Protein 2DBO (pdb70)

B-factor: mean 38.19, std 11.71, range [9.98, 81.32]

Sequence (148 aa):
MRAVIQRVKKSWVEVDGKVVGSINEGLNVFLGVRKGDTEEDIEKLVNKILNLRIFEDERGKFQYSVLDIKGEILVVSQFTLYANVKKGRRPSFEEAEEPKRAKELYEKFVDKIKESGLKVETGIFGAMMDVFIENWGPVTIIIDSREI

Organism: Aquifex aeolicus (strain VF5) (NCBI:txid224324)

Foldseek 3Di:
DKKKKKQFQWKFKADPNRTQWIFGGAIEIEDFDWDVDDPVLLVLPLVCQQAFQQPDDVPDGSHGHRLRVLGEYEYEYDNCVQWDCPDDPDTDRPGGDDQVVGVVSVVVSQVVNCVSVGHYIYYDGDDDIDIDGHQVVNDIDMDGSVHD

CATH classification: 3.50.80.10

Radius of gyration: 15.06 Å; Cα contacts (8 Å, |Δi|>4): 316; chains: 1; bounding box: 46×37×32 Å

InterPro domains:
  IPR003732 D-aminoacyl-tRNA deacyl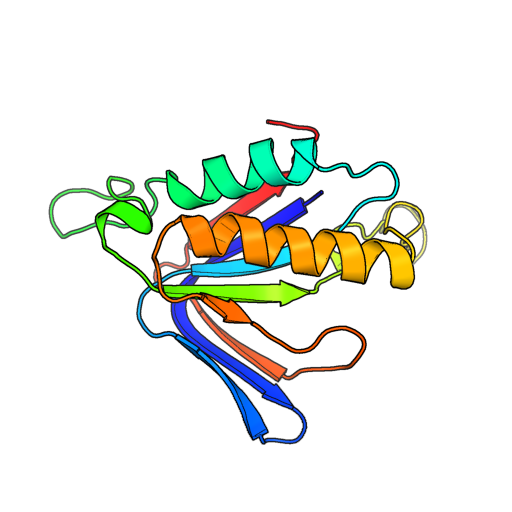ase DTD [MF_00518] (1-145)
  IPR003732 D-aminoacyl-tRNA deacylase DTD [PF02580] (2-144)
  IPR003732 D-aminoacyl-tRNA deacylase DTD [PTHR10472] (1-146)
  IPR003732 D-aminoacyl-tRNA deacylase DTD [TIGR00256] (1-145)
  IPR003732 D-aminoacyl-tRNA deacylase DTD [cd00563] (1-145)
  IPR023509 D-aminoacyl-tRNA deacylase-like superfamily [G3DSA:3.50.80.10] (1-148)
  IPR023509 D-aminoacyl-tRNA deacylase-like superfamily [SSF69500] (1-145)

Structure (mmCIF, N/CA/C/O backbone):
data_2DBO
#
_entry.id   2DBO
#
_cell.length_a   76.010
_cell.length_b   76.010
_cell.length_c   133.754
_cell.angle_alpha   90.00
_cell.angle_beta   90.00
_cell.angle_gamma   120.00
#
_symmetry.space_group_name_H-M   'P 65 2 2'
#
loop_
_entity.id
_entity.type
_entity.pdbx_description
1 polymer 'D-tyrosyl-tRNA(Tyr) deacylase'
2 water water
#
loop_
_atom_site.group_PDB
_atom_site.id
_atom_site.type_symbol
_atom_site.label_atom_id
_atom_site.label_alt_id
_atom_site.label_comp_id
_atom_site.label_asym_id
_atom_site.label_entity_id
_atom_site.label_seq_id
_atom_site.pdbx_PDB_ins_code
_atom_site.Cartn_x
_atom_site.Cartn_y
_atom_site.Cartn_z
_atom_site.occupancy
_atom_site.B_iso_or_equiv
_atom_site.auth_seq_id
_atom_site.auth_comp_id
_atom_site.auth_asym_id
_atom_site.auth_atom_id
_atom_site.pdbx_PDB_model_num
ATOM 1 N N . MET A 1 1 ? -21.735 40.955 11.242 1.00 30.47 1 MET A N 1
ATOM 2 C CA . MET A 1 1 ? -20.951 39.683 11.270 1.00 33.82 1 MET A CA 1
ATOM 3 C C . MET A 1 1 ? -20.479 39.456 12.699 1.00 33.09 1 MET A C 1
ATOM 4 O O . MET A 1 1 ? -20.213 40.415 13.424 1.00 34.57 1 MET A O 1
ATOM 9 N N . ARG A 1 2 ? -20.369 38.196 13.106 1.00 32.13 2 ARG A N 1
ATOM 10 C CA . ARG A 1 2 ? -19.971 37.908 14.480 1.00 31.98 2 ARG A CA 1
ATOM 11 C C . ARG A 1 2 ? -18.958 36.779 14.621 1.00 28.97 2 ARG A C 1
ATOM 12 O O . ARG A 1 2 ? -18.880 35.881 13.787 1.00 32.34 2 ARG A O 1
ATOM 20 N N . ALA A 1 3 ? -18.181 36.813 15.693 1.00 25.59 3 ALA A N 1
ATOM 21 C CA . ALA A 1 3 ? -17.187 35.769 15.874 1.00 23.77 3 ALA A CA 1
ATOM 22 C C . ALA A 1 3 ? -16.876 35.388 17.317 1.00 19.88 3 ALA A C 1
ATOM 23 O O . ALA A 1 3 ? -16.773 36.237 18.206 1.00 15.34 3 ALA A O 1
ATOM 25 N N . VAL A 1 4 ? -16.753 34.095 17.557 1.00 16.86 4 VAL A N 1
ATOM 26 C CA . VAL A 1 4 ? -16.371 33.647 18.887 1.00 24.15 4 VAL A CA 1
ATOM 27 C C . VAL A 1 4 ? -14.978 33.064 18.669 1.00 22.21 4 VAL A C 1
ATOM 28 O O . VAL A 1 4 ? -14.821 32.052 17.986 1.00 19.92 4 VAL A O 1
ATOM 32 N N . ILE A 1 5 ? -13.960 33.727 19.205 1.00 18.41 5 ILE A N 1
ATOM 33 C CA . ILE A 1 5 ? -12.606 33.236 19.003 1.00 20.60 5 ILE A CA 1
ATOM 34 C C . ILE A 1 5 ? -12.003 32.670 20.277 1.00 19.38 5 ILE A C 1
ATOM 35 O O . ILE A 1 5 ? -11.931 33.345 21.307 1.00 24.91 5 ILE A O 1
ATOM 40 N N . GLN A 1 6 ? -11.578 31.415 20.205 1.00 15.50 6 GLN A N 1
ATOM 41 C CA . GLN A 1 6 ? -11.000 30.756 21.365 1.00 20.00 6 GLN A CA 1
ATOM 42 C C . GLN A 1 6 ? -9.509 30.490 21.199 1.00 21.66 6 GLN A C 1
ATOM 43 O O . GLN A 1 6 ? -9.081 29.852 20.224 1.00 23.49 6 GLN A O 1
ATOM 49 N N . ARG A 1 7 ? -8.720 30.992 22.145 1.00 20.66 7 ARG A N 1
ATOM 50 C CA . ARG A 1 7 ? -7.278 30.781 22.103 1.00 26.41 7 ARG A CA 1
ATOM 51 C C . ARG A 1 7 ? -7.073 29.287 22.303 1.00 27.57 7 ARG A C 1
ATOM 52 O O . ARG A 1 7 ? -7.503 28.720 23.317 1.00 23.84 7 ARG A O 1
ATOM 60 N N . VAL A 1 8 ? -6.421 28.651 21.338 1.00 23.46 8 VAL A N 1
ATOM 61 C CA . VAL A 1 8 ? -6.193 27.222 21.418 1.00 31.79 8 VAL A CA 1
ATOM 62 C C . VAL A 1 8 ? -4.718 26.860 21.374 1.00 36.62 8 VAL A C 1
ATOM 63 O O . VAL A 1 8 ? -3.867 27.656 20.970 1.00 39.65 8 VAL A O 1
ATOM 67 N N . LYS A 1 9 ? -4.440 25.633 21.780 1.00 36.58 9 LYS A N 1
ATOM 68 C CA . LYS A 1 9 ? -3.096 25.107 21.794 1.00 37.40 9 LYS A CA 1
ATOM 69 C C . LYS A 1 9 ? -3.077 24.097 20.656 1.00 38.93 9 LYS A C 1
ATOM 70 O O . LYS A 1 9 ? -2.044 23.846 20.029 1.00 41.41 9 LYS A O 1
ATOM 76 N N . LYS A 1 10 ? -4.253 23.536 20.396 1.00 38.56 10 LYS A N 1
ATOM 77 C CA . LYS A 1 10 ? -4.453 22.547 19.341 1.00 35.30 10 LYS A CA 1
ATOM 78 C C . LYS A 1 10 ? -5.939 22.614 19.022 1.00 31.10 10 LYS A C 1
ATOM 79 O O . LYS A 1 10 ? -6.755 22.839 19.912 1.00 30.63 10 LYS A O 1
ATOM 85 N N . SER A 1 11 ? -6.297 22.422 17.762 1.00 29.58 11 SER A N 1
ATOM 86 C CA . SER A 1 11 ? -7.697 22.499 17.382 1.00 32.05 11 SER A CA 1
ATOM 87 C C . SER A 1 11 ? -7.921 22.035 15.948 1.00 30.60 11 SER A C 1
ATOM 88 O O . SER A 1 11 ? -7.182 22.425 15.044 1.00 35.15 11 SER A O 1
ATOM 91 N N . TRP A 1 12 ? -8.923 21.190 15.736 1.00 28.53 12 TRP A N 1
ATOM 92 C CA . TRP A 1 12 ? -9.211 20.726 14.386 1.00 33.29 12 TRP A CA 1
ATOM 93 C C . TRP A 1 12 ? -10.669 20.343 14.143 1.00 34.60 12 TRP A C 1
ATOM 94 O O . TRP A 1 12 ? -11.454 20.148 15.076 1.00 31.00 12 TRP A O 1
ATOM 105 N N . VAL A 1 13 ? -11.013 20.256 12.865 1.00 33.76 13 VAL A N 1
ATOM 106 C CA . VAL A 1 13 ? -12.354 19.913 12.437 1.00 39.64 13 VAL A CA 1
ATOM 107 C C . VAL A 1 13 ? -12.301 18.597 11.681 1.00 44.63 13 VAL A C 1
ATOM 108 O O . VAL A 1 13 ? -11.400 18.386 10.864 1.00 47.13 13 VAL A O 1
ATOM 112 N N . GLU A 1 14 ? -13.251 17.706 11.947 1.00 45.46 14 GLU A N 1
ATOM 113 C CA . GLU A 1 14 ? -13.279 16.445 11.220 1.00 50.49 14 GLU A CA 1
ATOM 114 C C . GLU A 1 14 ? -14.699 16.060 10.824 1.00 50.07 14 GLU A C 1
ATOM 115 O O . GLU A 1 14 ? -15.643 16.224 11.596 1.00 50.33 14 GLU A O 1
ATOM 121 N N . VAL A 1 15 ? -14.829 15.569 9.593 1.00 52.49 15 VAL A N 1
ATOM 122 C CA . VAL A 1 15 ? -16.110 15.165 9.021 1.00 51.10 15 VAL A CA 1
ATOM 123 C C . VAL A 1 15 ? -16.184 13.647 8.852 1.00 51.55 15 VAL A C 1
ATOM 124 O O . VAL A 1 15 ? -15.436 13.064 8.071 1.00 46.19 15 VAL A O 1
ATOM 128 N N . ASP A 1 16 ? -17.097 13.013 9.577 1.00 54.61 16 ASP A N 1
ATOM 129 C CA . ASP A 1 16 ? -17.250 11.561 9.506 1.00 60.56 16 ASP A CA 1
AT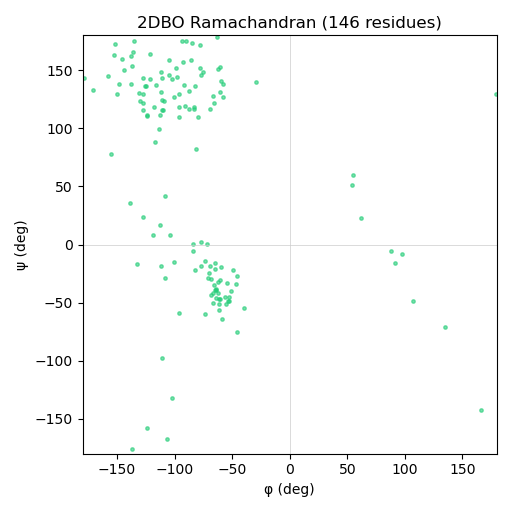OM 130 C C . ASP A 1 16 ? -15.969 10.878 9.964 1.00 61.24 16 ASP A C 1
ATOM 131 O O . ASP A 1 16 ? -15.704 9.735 9.596 1.00 59.61 16 ASP A O 1
ATOM 136 N N . GLY A 1 17 ? -15.172 11.591 10.754 1.00 60.10 17 GLY A N 1
ATOM 137 C CA . GLY A 1 17 ? -13.928 11.023 11.238 1.00 56.92 17 GLY A CA 1
ATOM 138 C C . GLY A 1 17 ? -12.724 11.431 10.410 1.00 55.95 17 GLY A C 1
ATOM 139 O O . GLY A 1 17 ? -11.587 11.138 10.786 1.00 56.18 17 GLY A O 1
ATOM 140 N N . LYS A 1 18 ? -12.963 12.088 9.278 1.00 52.73 18 LYS A N 1
ATOM 141 C CA . LYS A 1 18 ? -11.868 12.538 8.424 1.00 53.55 18 LYS A CA 1
ATOM 142 C C . LYS A 1 18 ? -11.548 14.008 8.740 1.00 55.59 18 LYS A C 1
ATOM 143 O O . LYS A 1 18 ? -12.343 14.907 8.444 1.00 57.35 18 LYS A O 1
ATOM 149 N N . VAL A 1 19 ? -10.395 14.248 9.361 1.00 52.28 19 VAL A N 1
ATOM 150 C CA . VAL A 1 19 ? -9.989 15.608 9.704 1.00 48.13 19 VAL A CA 1
ATOM 151 C C . VAL A 1 19 ? -9.870 16.433 8.427 1.00 46.21 19 VAL A C 1
ATOM 152 O O . VAL A 1 19 ? -9.253 15.995 7.461 1.00 41.77 19 VAL A O 1
ATOM 156 N N . VAL A 1 20 ? -10.464 17.625 8.418 1.00 46.30 20 VAL A N 1
ATOM 157 C CA . VAL A 1 20 ? -10.423 18.473 7.228 1.00 43.21 20 VAL A CA 1
ATOM 158 C C . VAL A 1 20 ? -9.734 19.821 7.434 1.00 40.90 20 VAL A C 1
ATOM 159 O O . VAL A 1 20 ? -9.766 20.687 6.554 1.00 39.61 20 VAL A O 1
ATOM 163 N N . GLY A 1 21 ? -9.113 19.993 8.596 1.00 38.66 21 GLY A N 1
ATOM 164 C CA . GLY A 1 21 ? -8.422 21.233 8.901 1.00 37.78 21 GLY A CA 1
ATOM 165 C C . GLY A 1 21 ? -7.835 21.146 10.293 1.00 40.36 21 GLY A C 1
ATOM 166 O O . GLY A 1 21 ? -8.527 20.784 11.243 1.00 39.89 21 GLY A O 1
ATOM 167 N N . SER A 1 22 ? -6.556 21.467 10.429 1.00 42.66 22 SER A N 1
ATOM 168 C CA . SER A 1 22 ? -5.927 21.387 11.736 1.00 39.95 22 SER A CA 1
ATOM 169 C C . SER A 1 22 ? -4.894 22.475 11.981 1.00 37.66 22 SER A C 1
ATOM 170 O O . SER A 1 22 ? -4.251 22.967 11.052 1.00 40.14 22 SER A O 1
ATOM 173 N N . ILE A 1 23 ? -4.747 22.855 13.245 1.00 33.78 23 ILE A N 1
ATOM 174 C CA . ILE A 1 23 ? -3.769 23.864 13.616 1.00 30.07 23 ILE A CA 1
ATOM 175 C C . ILE A 1 23 ? -3.225 23.507 14.980 1.00 29.40 23 ILE A C 1
ATOM 176 O O . ILE A 1 23 ? -3.837 22.748 15.729 1.00 28.13 23 ILE A O 1
ATOM 181 N N . ASN A 1 24 ? -2.056 24.046 15.285 1.00 35.96 24 ASN A N 1
ATOM 182 C CA . ASN A 1 24 ? -1.423 23.815 16.574 1.00 41.97 24 ASN A CA 1
ATOM 183 C C . ASN A 1 24 ? -1.692 25.096 17.375 1.00 39.12 24 ASN A C 1
ATOM 184 O O . ASN A 1 24 ? -2.830 25.564 17.397 1.00 41.67 24 ASN A O 1
ATOM 189 N N . GLU A 1 25 ? -0.682 25.676 18.017 1.00 37.93 25 GLU A N 1
ATOM 190 C CA . GLU A 1 25 ? -0.905 26.901 18.786 1.00 35.38 25 GLU A CA 1
ATOM 191 C C . GLU A 1 25 ? -1.483 28.015 17.907 1.00 37.38 25 GLU A C 1
ATOM 192 O O . GLU A 1 25 ? -0.927 28.334 16.856 1.00 38.35 25 GLU A O 1
ATOM 198 N N . GLY A 1 26 ? -2.603 28.601 18.332 1.00 35.17 26 GLY A N 1
ATOM 199 C CA . GLY A 1 26 ? -3.204 29.665 17.545 1.00 30.78 26 GLY A CA 1
ATOM 200 C C . GLY A 1 26 ? -4.623 30.031 17.937 1.00 27.04 26 GLY A C 1
ATOM 201 O O . GLY A 1 26 ? -4.968 30.029 19.112 1.00 24.05 26 GLY A O 1
ATOM 202 N N . LEU A 1 27 ? -5.451 30.335 16.943 1.00 29.27 27 LEU A N 1
ATOM 203 C CA . LEU A 1 27 ? -6.840 30.717 17.194 1.00 30.97 27 LEU A CA 1
ATOM 204 C C . LEU A 1 27 ? -7.909 29.906 16.465 1.00 31.23 27 LEU A C 1
ATOM 205 O O . LEU A 1 27 ? -7.789 29.605 15.272 1.00 28.81 27 LEU A O 1
ATOM 210 N N . ASN A 1 28 ? -8.960 29.552 17.196 1.00 29.05 28 ASN A N 1
ATOM 211 C CA . ASN A 1 28 ? -10.084 28.872 16.580 1.00 24.17 28 ASN A CA 1
ATOM 212 C C . ASN A 1 28 ? -11.087 29.999 16.415 1.00 19.06 28 ASN A C 1
ATOM 213 O O . ASN A 1 28 ? -11.389 30.708 17.376 1.00 14.47 28 ASN A O 1
ATOM 218 N N . VAL A 1 29 ? -11.588 30.186 15.204 1.00 17.43 29 VAL A N 1
ATOM 219 C CA . VAL A 1 29 ? -12.543 31.257 14.964 1.00 21.18 29 VAL A CA 1
ATOM 220 C C . VAL A 1 29 ? -13.914 30.776 14.491 1.00 22.43 29 VAL A C 1
ATOM 221 O O . VAL A 1 29 ? -14.041 30.153 13.433 1.00 20.92 29 VAL A O 1
ATOM 225 N N . PHE A 1 30 ? -14.936 31.076 15.286 1.00 24.65 30 PHE A N 1
ATOM 226 C CA . PHE A 1 30 ? -16.311 30.722 14.958 1.00 26.69 30 PHE A CA 1
ATOM 227 C C . PHE A 1 30 ? -16.910 31.873 14.196 1.00 30.25 30 PHE A C 1
ATOM 228 O O . PHE A 1 30 ? -17.025 32.974 14.737 1.00 36.81 30 PHE A O 1
ATOM 236 N N . LEU A 1 31 ? -17.334 31.629 12.964 1.00 30.85 31 LEU A N 1
ATOM 237 C CA . LEU A 1 31 ? -17.877 32.715 12.173 1.00 30.93 31 LEU A CA 1
ATOM 238 C C . LEU A 1 31 ? -19.369 32.640 11.880 1.00 31.28 31 LEU A C 1
ATOM 239 O O . LEU A 1 31 ? -19.888 31.612 11.440 1.00 30.99 31 LEU A O 1
ATOM 244 N N . GLY A 1 32 ? -20.047 33.753 12.127 1.00 29.45 32 GLY A N 1
ATOM 245 C CA . GLY A 1 32 ? -21.468 33.838 11.858 1.00 27.81 32 GLY A CA 1
ATOM 246 C C . GLY A 1 32 ? -21.750 35.057 10.991 1.00 32.46 32 GLY A C 1
ATOM 247 O O . GLY A 1 32 ? -21.420 36.188 11.371 1.00 29.16 32 GLY A O 1
ATOM 248 N N . VAL A 1 33 ? -22.348 34.832 9.822 1.00 32.11 33 VAL A N 1
ATOM 249 C CA . VAL A 1 33 ? -22.674 35.930 8.919 1.00 34.19 33 VAL A CA 1
ATOM 250 C C . VAL A 1 33 ? -24.085 36.450 9.179 1.00 36.71 33 VAL A C 1
ATOM 251 O O . VAL A 1 33 ? -25.030 35.673 9.354 1.00 33.00 33 VAL A O 1
ATOM 255 N N . ARG A 1 34 ? -24.223 37.772 9.183 1.00 36.76 34 ARG A N 1
ATOM 256 C CA . ARG A 1 34 ? -25.504 38.412 9.455 1.00 38.84 34 ARG A CA 1
ATOM 257 C C . ARG A 1 34 ? -26.201 38.995 8.228 1.00 42.29 34 ARG A C 1
ATOM 258 O O . ARG A 1 34 ? -25.540 39.472 7.305 1.00 47.23 34 ARG A O 1
ATOM 266 N N . LYS A 1 35 ? -27.531 38.943 8.202 1.00 44.50 35 LYS A N 1
ATOM 267 C CA . LYS A 1 35 ? -28.248 39.570 7.102 1.00 44.30 35 LYS A CA 1
ATOM 268 C C . LYS A 1 35 ? -27.708 40.986 7.279 1.00 45.02 35 LYS A C 1
ATOM 269 O O . LYS A 1 35 ? -27.577 41.463 8.410 1.00 45.24 35 LYS A O 1
ATOM 275 N N . GLY A 1 36 ? -27.375 41.653 6.186 1.00 47.34 36 GLY A N 1
ATOM 276 C CA . GLY A 1 36 ? -26.841 42.993 6.307 1.00 47.51 36 GLY A CA 1
ATOM 277 C C . GLY A 1 36 ? -25.362 42.976 5.998 1.00 50.18 36 GLY A C 1
ATOM 278 O O . GLY A 1 36 ? -24.884 43.785 5.209 1.00 50.61 36 GLY A O 1
ATOM 279 N N . ASP A 1 37 ? -24.641 42.044 6.614 1.00 52.54 37 ASP A N 1
ATOM 280 C CA . ASP A 1 37 ? -23.198 41.900 6.424 1.00 54.45 3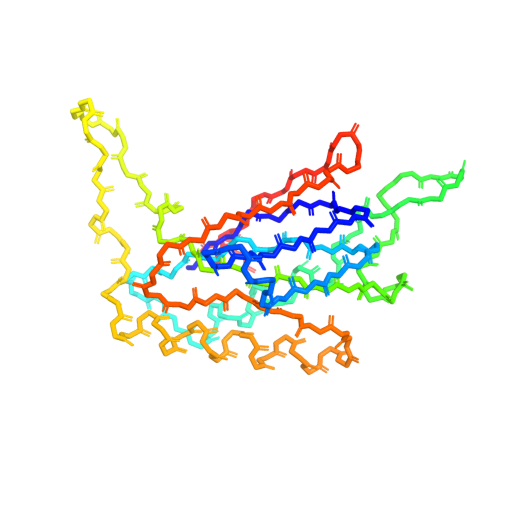7 ASP A CA 1
ATOM 281 C C . ASP A 1 37 ? -22.663 42.341 5.069 1.00 55.54 37 ASP A C 1
ATOM 282 O O . ASP A 1 37 ? -23.273 42.075 4.031 1.00 59.71 37 ASP A O 1
ATOM 287 N N . THR A 1 38 ? -21.508 42.999 5.088 1.00 55.43 38 THR A N 1
ATOM 288 C CA . THR A 1 38 ? -20.870 43.481 3.866 1.00 53.06 38 THR A CA 1
ATOM 289 C C . THR A 1 38 ? -19.380 43.201 3.910 1.00 51.95 38 THR A C 1
ATOM 290 O O . THR A 1 38 ? -18.874 42.587 4.849 1.00 52.07 38 THR A O 1
ATOM 294 N N . GLU A 1 39 ? -18.680 43.669 2.885 1.00 51.96 39 GLU A N 1
ATOM 295 C CA . GLU A 1 39 ? -17.239 43.493 2.799 1.00 51.27 39 GLU A CA 1
ATOM 296 C C . GLU A 1 39 ? -16.573 44.237 3.955 1.00 51.88 39 GLU A C 1
ATOM 297 O O . GLU A 1 39 ? -15.606 43.753 4.547 1.00 49.55 39 GLU A O 1
ATOM 303 N N . GLU A 1 40 ? -17.092 45.419 4.278 1.00 48.45 40 GLU A N 1
ATOM 304 C CA . GLU A 1 40 ? -16.510 46.201 5.356 1.00 49.59 40 GLU A CA 1
ATOM 305 C C . GLU A 1 40 ? -16.591 45.487 6.700 1.00 51.00 40 GLU A C 1
ATOM 306 O O . GLU A 1 40 ? -15.721 45.670 7.551 1.00 52.89 40 GLU A O 1
ATOM 312 N N . ASP A 1 41 ? -17.640 44.689 6.902 1.00 50.19 41 ASP A N 1
ATOM 313 C CA . ASP A 1 41 ? -17.776 43.951 8.152 1.00 44.34 41 ASP A CA 1
ATOM 314 C C . ASP A 1 41 ? -16.622 42.965 8.236 1.00 44.24 41 ASP A C 1
ATOM 315 O O . ASP A 1 41 ? -16.068 42.733 9.307 1.00 44.77 41 ASP A O 1
ATOM 320 N N . ILE A 1 42 ? -16.265 42.380 7.099 1.00 37.09 42 ILE A N 1
ATOM 321 C CA . ILE A 1 42 ? -15.156 41.441 7.063 1.00 38.85 42 ILE A CA 1
ATOM 322 C C . ILE A 1 42 ? -13.889 42.183 7.500 1.00 40.38 42 ILE A C 1
ATOM 323 O O . ILE A 1 42 ? -13.138 41.699 8.339 1.00 39.60 42 ILE A O 1
ATOM 328 N N . GLU A 1 43 ? -13.670 43.367 6.936 1.00 44.79 43 GLU A N 1
ATOM 329 C CA . GLU A 1 43 ? -12.506 44.188 7.270 1.00 45.76 43 GLU A CA 1
ATOM 330 C C . GLU A 1 43 ? -12.473 44.521 8.750 1.00 39.53 43 GLU A C 1
ATOM 331 O O . GLU A 1 43 ? -11.562 44.130 9.481 1.00 40.92 43 GLU A O 1
ATOM 337 N N . LYS A 1 44 ? -13.477 45.264 9.184 1.00 33.81 44 LYS A N 1
ATOM 338 C CA . LYS A 1 44 ? -13.548 45.670 10.566 1.00 37.51 44 LYS A CA 1
ATOM 339 C C . LYS A 1 44 ? -13.348 44.499 11.528 1.00 39.71 44 LYS A C 1
ATOM 340 O O . LYS A 1 44 ? -12.964 44.692 12.683 1.00 44.48 44 LYS A O 1
ATOM 346 N N . LEU A 1 45 ? -13.586 43.283 11.050 1.00 40.39 45 LEU A N 1
ATOM 347 C CA . LEU A 1 45 ? -13.442 42.102 11.899 1.00 37.02 45 LEU A CA 1
ATOM 348 C C . LEU A 1 45 ? -12.084 41.422 11.741 1.00 34.78 45 LEU A C 1
ATOM 349 O O . LEU A 1 45 ? -11.339 41.289 12.708 1.00 33.55 45 LEU A O 1
ATOM 354 N N . VAL A 1 46 ? -11.763 41.002 10.522 1.00 32.02 46 VAL A N 1
ATOM 355 C CA . VAL A 1 46 ? -10.495 40.338 10.249 1.00 34.70 46 VAL A CA 1
ATOM 356 C C . VAL A 1 46 ? -9.335 41.078 10.903 1.00 42.80 46 VAL A C 1
ATOM 357 O O . VAL A 1 46 ? -8.307 40.479 11.246 1.00 45.37 46 VAL A O 1
ATOM 361 N N . ASN A 1 47 ? -9.520 42.383 11.085 1.00 44.91 47 ASN A N 1
ATOM 362 C CA . ASN A 1 47 ? -8.502 43.236 11.683 1.00 39.79 47 ASN A CA 1
ATOM 363 C C . ASN A 1 47 ? -8.354 43.031 13.183 1.00 36.11 47 ASN A C 1
ATOM 364 O O . ASN A 1 47 ? -7.281 42.666 13.667 1.00 35.50 47 ASN A O 1
ATOM 369 N N . LYS A 1 48 ? -9.427 43.265 13.932 1.00 34.70 48 LYS A N 1
ATOM 370 C CA . LYS A 1 48 ? -9.376 43.102 15.381 1.00 36.55 48 LYS A CA 1
ATOM 371 C C . LYS A 1 48 ? -8.895 41.714 15.816 1.00 39.20 48 LYS A C 1
ATOM 372 O O . LYS A 1 48 ? -8.206 41.579 16.832 1.00 45.02 48 LYS A O 1
ATOM 378 N N . ILE A 1 49 ? -9.216 40.690 15.033 1.00 34.54 49 ILE A N 1
ATOM 379 C CA . ILE A 1 49 ? -8.803 39.331 15.355 1.00 30.47 49 ILE A CA 1
ATOM 380 C C . ILE A 1 49 ? -7.284 39.185 15.213 1.00 28.29 49 ILE A C 1
ATOM 381 O O . ILE A 1 49 ? -6.620 38.576 16.057 1.00 21.22 49 ILE A O 1
ATOM 386 N N . LEU A 1 50 ? -6.730 39.743 14.147 1.00 29.94 50 LEU A N 1
ATOM 387 C CA . LEU A 1 50 ? -5.290 39.650 13.91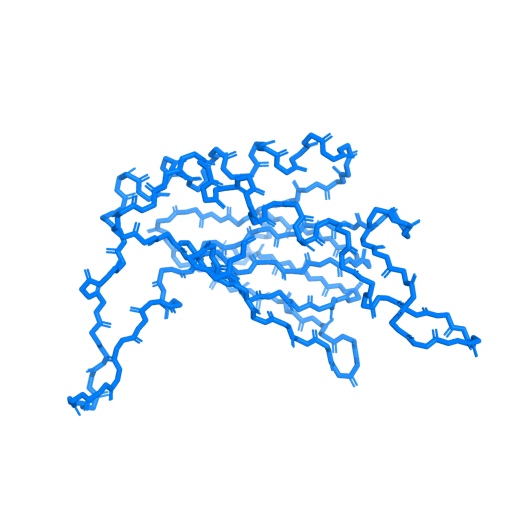8 1.00 29.96 50 LEU A CA 1
ATOM 388 C C . LEU A 1 50 ? -4.418 40.443 14.914 1.00 29.70 50 LEU A C 1
ATOM 389 O O . LEU A 1 50 ? -3.286 40.048 15.198 1.00 28.01 50 LEU A O 1
ATOM 394 N N . ASN A 1 51 ? -4.929 41.549 15.455 1.00 28.12 51 ASN A N 1
ATOM 395 C CA . ASN A 1 51 ? -4.133 42.349 16.388 1.00 31.38 51 ASN A CA 1
ATOM 396 C C . ASN A 1 51 ? -4.518 42.185 17.856 1.00 34.48 51 ASN A C 1
ATOM 397 O O . ASN A 1 51 ? -4.025 42.919 18.711 1.00 43.27 51 ASN A O 1
ATOM 402 N N . LEU A 1 52 ? -5.393 41.238 18.163 1.00 36.09 52 LEU A N 1
ATOM 403 C CA . LEU A 1 52 ? -5.818 41.046 19.545 1.00 34.55 52 LEU A CA 1
ATOM 404 C C . LEU A 1 52 ? -4.708 40.484 20.421 1.00 34.87 52 LEU A C 1
ATOM 405 O O . LEU A 1 52 ? -4.243 39.362 20.207 1.00 37.28 52 LEU A O 1
ATOM 410 N N . ARG A 1 53 ? -4.291 41.256 21.416 1.00 32.99 53 ARG A N 1
ATOM 411 C CA . ARG A 1 53 ? -3.238 40.799 22.309 1.00 36.57 53 ARG A CA 1
ATOM 412 C C . ARG A 1 53 ? -3.838 39.876 23.368 1.00 32.53 53 ARG A C 1
ATOM 413 O O . ARG A 1 53 ? -4.138 40.321 24.477 1.00 34.41 53 ARG A O 1
ATOM 421 N N . ILE A 1 54 ? -4.036 38.603 23.034 1.00 30.51 54 ILE A N 1
ATOM 422 C CA . ILE A 1 54 ? -4.577 37.660 24.016 1.00 34.27 54 ILE A CA 1
ATOM 423 C C . ILE A 1 54 ? -3.530 36.631 24.419 1.00 33.47 54 ILE A C 1
ATOM 424 O O . ILE A 1 54 ? -3.659 35.974 25.459 1.00 34.11 54 ILE A O 1
ATOM 429 N N . PHE A 1 55 ? -2.491 36.492 23.599 1.00 30.51 55 PHE A N 1
ATOM 430 C CA . PHE A 1 55 ? -1.415 35.555 23.905 1.00 24.00 55 PHE A CA 1
ATOM 431 C C . PHE A 1 55 ? -0.481 36.153 24.953 1.00 23.74 55 PHE A C 1
ATOM 432 O O . PHE A 1 55 ? -0.330 37.379 25.048 1.00 23.62 55 PHE A O 1
ATOM 440 N N . GLU A 1 56 ? 0.153 35.280 25.724 1.00 20.76 56 GLU A N 1
ATOM 441 C CA . GLU A 1 56 ? 1.027 35.701 26.810 1.00 26.83 56 GLU A CA 1
ATOM 442 C C . GLU A 1 56 ? 2.330 34.904 26.865 1.00 27.41 56 GLU A C 1
ATOM 443 O O . GLU A 1 56 ? 2.455 33.868 26.216 1.00 28.47 56 GLU A O 1
ATOM 449 N N . ASP A 1 57 ? 3.305 35.407 27.619 1.00 28.45 57 ASP A N 1
ATOM 450 C CA . ASP A 1 57 ? 4.536 34.648 27.838 1.00 32.15 57 ASP A CA 1
ATOM 451 C C . ASP A 1 57 ? 4.599 34.563 29.361 1.00 33.92 57 ASP A C 1
ATOM 452 O O . ASP A 1 57 ? 3.559 34.695 30.014 1.00 29.64 57 ASP A O 1
ATOM 457 N N . GLU A 1 58 ? 5.774 34.348 29.942 1.00 34.43 58 GLU A N 1
ATOM 458 C CA . GLU A 1 58 ? 5.842 34.235 31.397 1.00 35.30 58 GLU A CA 1
ATOM 459 C C . GLU A 1 58 ? 5.937 35.581 32.124 1.00 32.94 58 GLU A C 1
ATOM 460 O O . GLU A 1 58 ? 5.857 35.639 33.355 1.00 28.00 58 GLU A O 1
ATOM 466 N N . ARG A 1 59 ? 6.065 36.658 31.355 1.00 23.56 59 ARG A N 1
ATOM 467 C CA . ARG A 1 59 ? 6.204 37.994 31.920 1.00 29.65 59 ARG A CA 1
ATOM 468 C C . ARG A 1 59 ? 4.936 38.852 31.933 1.00 31.55 59 ARG A C 1
ATOM 469 O O . ARG A 1 59 ? 4.868 39.867 32.634 1.00 32.84 59 ARG A O 1
ATOM 477 N N . GLY A 1 60 ? 3.927 38.454 31.170 1.00 33.20 60 GLY A N 1
ATOM 478 C CA . GLY A 1 60 ? 2.700 39.227 31.142 1.00 24.69 60 GLY A CA 1
ATOM 479 C C . GLY A 1 60 ? 1.648 38.614 30.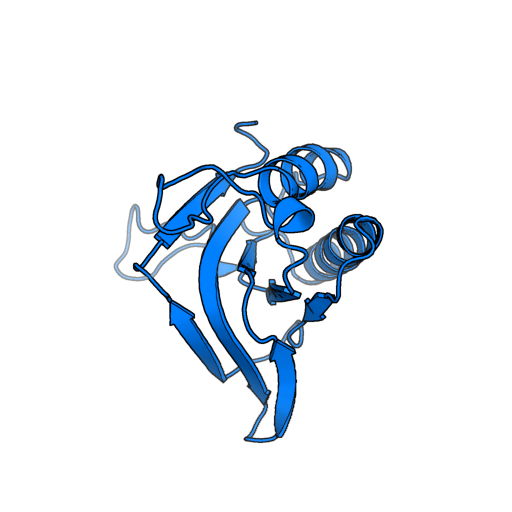250 1.00 24.89 60 GLY A C 1
ATOM 480 O O . GLY A 1 60 ? 1.957 38.051 29.198 1.00 31.68 60 GLY A O 1
ATOM 481 N N . LYS A 1 61 ? 0.395 38.715 30.677 1.00 28.06 61 LYS A N 1
ATOM 482 C CA . LYS A 1 61 ? -0.728 38.187 29.911 1.00 27.75 61 LYS A CA 1
ATOM 483 C C . LYS A 1 61 ? -1.282 39.285 29.015 1.00 27.66 61 LYS A C 1
ATOM 484 O O . LYS A 1 61 ? -1.079 40.477 29.275 1.00 28.64 61 LYS A O 1
ATOM 490 N N . PHE A 1 62 ? -1.968 38.883 27.949 1.00 27.16 62 PHE A N 1
ATOM 491 C CA . PHE A 1 62 ? -2.558 39.838 27.022 1.00 25.81 62 PHE A CA 1
ATOM 492 C C . PHE A 1 62 ? -1.536 40.826 26.473 1.00 26.55 62 PHE A C 1
ATOM 493 O O . PHE A 1 62 ? -1.673 42.035 26.672 1.00 28.45 62 PHE A O 1
ATOM 501 N N . GLN A 1 63 ? -0.503 40.320 25.803 1.00 29.92 63 GLN A N 1
ATOM 502 C CA . GLN A 1 63 ? 0.489 41.208 25.216 1.00 30.13 63 GLN A CA 1
ATOM 503 C C . GLN A 1 63 ? 0.832 40.859 23.775 1.00 29.83 63 GLN A C 1
ATOM 504 O O . GLN A 1 63 ? 1.372 41.699 23.053 1.00 33.13 63 GLN A O 1
ATOM 510 N N . TYR A 1 64 ? 0.489 39.648 23.336 1.00 26.79 64 TYR A N 1
ATOM 511 C CA . TYR A 1 64 ? 0.759 39.258 21.952 1.00 29.27 64 TYR A CA 1
ATOM 512 C C . TYR A 1 64 ? -0.477 38.863 21.146 1.00 31.99 64 TYR A C 1
ATOM 513 O O . TYR A 1 64 ? -1.395 38.216 21.651 1.00 31.99 64 TYR A O 1
ATOM 522 N N . SER A 1 65 ? -0.472 39.250 19.873 1.00 35.43 65 SER A N 1
ATOM 523 C CA . SER A 1 65 ? -1.554 38.943 18.947 1.00 32.31 65 SER A CA 1
ATOM 524 C C . SER A 1 65 ? -1.186 37.661 18.202 1.00 32.10 65 SER A C 1
ATOM 525 O O . SER A 1 65 ? -0.084 37.130 18.367 1.00 30.10 65 SER A O 1
ATOM 528 N N . VAL A 1 66 ? -2.101 37.166 17.378 1.00 29.41 66 VAL A N 1
ATOM 529 C CA . VAL A 1 66 ? -1.842 35.945 16.631 1.00 33.09 66 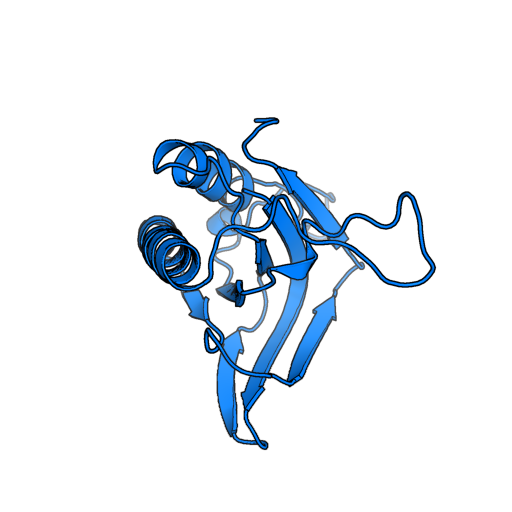VAL A CA 1
ATOM 530 C C . VAL A 1 66 ? -0.656 36.160 15.688 1.00 37.40 66 VAL A C 1
ATOM 531 O O . VAL A 1 66 ? 0.216 35.286 15.555 1.00 30.23 66 VAL A O 1
ATOM 535 N N . LEU A 1 67 ? -0.625 37.330 15.046 1.00 38.75 67 LEU A N 1
ATOM 536 C CA . LEU A 1 67 ? 0.467 37.679 14.144 1.00 37.96 67 LEU A CA 1
ATOM 537 C C . LEU A 1 67 ? 1.754 37.694 14.971 1.00 36.88 67 LEU A C 1
ATOM 538 O O . LEU A 1 67 ? 2.702 36.974 14.661 1.00 38.90 67 LEU A O 1
ATOM 543 N N . ASP A 1 68 ? 1.771 38.494 16.036 1.00 31.98 68 ASP A N 1
ATOM 544 C CA . ASP A 1 68 ? 2.940 38.579 16.904 1.00 31.21 68 ASP A CA 1
ATOM 545 C C . ASP A 1 68 ? 3.579 37.214 17.136 1.00 31.15 68 ASP A C 1
ATOM 546 O O . ASP A 1 68 ? 4.768 37.028 16.883 1.00 30.16 68 ASP A O 1
ATOM 551 N N . ILE A 1 69 ? 2.790 36.254 17.610 1.00 33.02 69 ILE A N 1
ATOM 552 C CA . ILE A 1 69 ? 3.323 34.920 17.877 1.00 39.51 69 ILE A CA 1
ATOM 553 C C . ILE A 1 69 ? 3.361 34.028 16.643 1.00 37.99 69 ILE A C 1
ATOM 554 O O . ILE A 1 69 ? 3.790 32.878 16.719 1.00 31.17 69 ILE A O 1
ATOM 559 N N . LYS A 1 70 ? 2.925 34.569 15.507 1.00 41.77 70 LYS A N 1
ATOM 560 C CA . LYS A 1 70 ? 2.899 33.822 14.251 1.00 40.65 70 LYS A CA 1
ATOM 561 C C . LYS A 1 70 ? 2.126 32.519 14.419 1.00 40.75 70 LYS A C 1
ATOM 562 O O . LYS A 1 70 ? 2.599 31.436 14.060 1.00 37.40 70 LYS A O 1
ATOM 568 N N . GLY A 1 71 ? 0.922 32.648 14.966 1.00 41.85 71 GLY A N 1
ATOM 569 C CA . GLY A 1 71 ? 0.075 31.496 15.208 1.00 40.12 71 GLY A CA 1
ATOM 570 C C . GLY A 1 71 ? -0.766 31.040 14.035 1.00 38.54 71 GLY A C 1
ATOM 571 O O . GLY A 1 71 ? -0.830 31.679 12.982 1.00 34.35 71 GLY A O 1
ATOM 572 N N . GLU A 1 72 ? -1.423 29.906 14.232 1.00 38.70 72 GLU A N 1
ATOM 573 C CA . GLU A 1 72 ? -2.267 29.331 13.206 1.00 35.05 72 GLU A CA 1
ATOM 574 C C . GLU A 1 72 ? -3.727 29.684 13.458 1.00 36.24 72 GLU A C 1
ATOM 575 O O . GLU A 1 72 ? -4.143 29.916 14.597 1.00 35.20 72 GLU A O 1
ATOM 581 N N . ILE A 1 73 ? -4.503 29.743 12.385 1.00 33.77 73 ILE A N 1
ATOM 582 C CA . ILE A 1 73 ? -5.904 30.097 12.494 1.00 33.40 73 ILE A CA 1
ATOM 583 C C . ILE A 1 73 ? -6.817 29.054 11.864 1.00 36.69 73 ILE A C 1
ATOM 584 O O . ILE A 1 73 ? -6.536 28.549 10.774 1.00 33.93 73 ILE A O 1
ATOM 589 N N . LEU A 1 74 ? -7.904 28.732 12.567 1.00 34.18 74 LEU A N 1
ATOM 590 C CA . LEU A 1 74 ? -8.882 27.760 12.087 1.00 34.48 74 LEU A CA 1
ATOM 591 C C . LEU A 1 74 ? -10.261 28.405 12.057 1.00 35.46 74 LEU A C 1
ATOM 592 O O . LEU A 1 74 ? -10.841 28.693 13.105 1.00 36.67 74 LEU A O 1
ATOM 597 N N . VAL A 1 75 ? -10.790 28.626 10.860 1.00 34.32 75 VAL A N 1
ATOM 598 C CA . VAL A 1 75 ? -12.105 29.239 10.734 1.00 35.36 75 VAL A CA 1
ATOM 599 C C . VAL A 1 75 ? -13.186 28.176 10.557 1.00 33.51 75 VAL A C 1
ATOM 600 O O . VAL A 1 75 ? -13.067 27.290 9.708 1.00 31.58 75 VAL A O 1
ATOM 604 N N . VAL A 1 76 ? -14.234 28.272 11.368 1.00 28.57 76 VAL A N 1
ATOM 605 C CA . VAL A 1 76 ? -15.339 27.329 11.298 1.00 23.28 76 VAL A CA 1
ATOM 606 C C . VAL A 1 76 ? -16.671 28.070 11.228 1.00 28.28 76 VAL A C 1
ATOM 607 O O . VAL A 1 76 ? -16.988 28.899 12.087 1.00 22.43 76 VAL A O 1
ATOM 611 N N . SER A 1 77 ? -17.441 27.772 10.183 1.00 27.89 77 SER A N 1
ATOM 612 C CA . SER A 1 77 ? -18.740 28.398 9.994 1.00 27.46 77 SER A CA 1
ATOM 613 C C . SER A 1 77 ? -19.621 28.091 11.189 1.00 25.09 77 SER A C 1
ATOM 614 O O . SER A 1 77 ? -19.609 26.970 11.701 1.00 26.86 77 SER A O 1
ATOM 617 N N . GLN A 1 78 ? -20.392 29.084 11.620 1.00 21.57 78 GLN A N 1
ATOM 618 C CA . GLN A 1 78 ? -21.268 28.930 12.775 1.00 24.26 78 GLN A CA 1
ATOM 619 C C . GLN A 1 78 ? -22.446 29.905 12.712 1.00 25.16 78 GLN A C 1
ATOM 620 O O . GLN A 1 78 ? -22.456 30.919 13.415 1.00 34.14 78 GLN A O 1
ATOM 626 N N . PHE A 1 79 ? -23.443 29.600 11.892 1.00 20.57 79 PHE A N 1
ATOM 627 C CA . PHE A 1 79 ? -24.595 30.482 11.768 1.00 18.95 79 PHE A CA 1
ATOM 628 C C . PHE A 1 79 ? -25.346 30.692 13.088 1.00 22.59 79 PHE A C 1
ATOM 629 O O . PHE A 1 79 ? -26.083 31.665 13.225 1.00 28.76 79 PHE A O 1
ATOM 637 N N . THR A 1 80 ? -25.149 29.804 14.062 1.00 27.97 80 THR A N 1
ATOM 638 C CA . THR A 1 80 ? -25.842 29.916 15.352 1.00 29.82 80 THR A CA 1
ATOM 639 C C . THR A 1 80 ? -25.375 31.047 16.263 1.00 28.07 80 THR A C 1
ATOM 640 O O . THR A 1 80 ? -25.889 31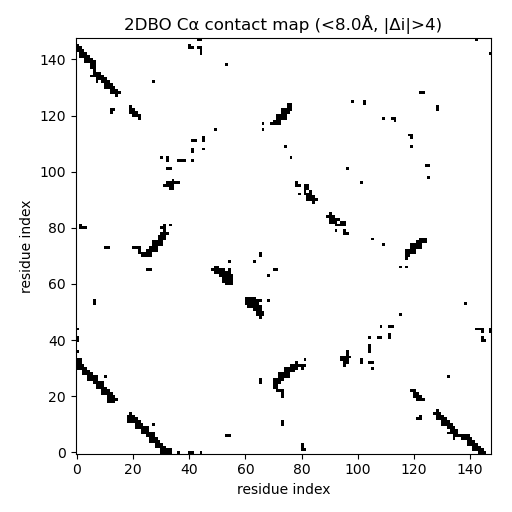.190 17.369 1.00 23.30 80 THR A O 1
ATOM 644 N N . LEU A 1 81 ? -24.395 31.834 15.826 1.00 30.23 81 LEU A N 1
ATOM 645 C CA . LEU A 1 81 ? -23.925 32.947 16.649 1.00 31.72 81 LEU A CA 1
ATOM 646 C C . LEU A 1 81 ? -24.961 34.084 16.643 1.00 33.16 81 LEU A C 1
ATOM 647 O O . LEU A 1 81 ? -24.895 35.008 17.458 1.00 27.26 81 LEU A O 1
ATOM 652 N N . TYR A 1 82 ? -25.911 34.009 15.711 1.00 27.69 82 TYR A N 1
ATOM 653 C CA . TYR A 1 82 ? -26.978 35.001 15.631 1.00 32.82 82 TYR A CA 1
ATOM 654 C C . TYR A 1 82 ? -28.285 34.353 16.082 1.00 33.47 82 TYR A C 1
ATOM 655 O O . TYR A 1 82 ? -29.346 34.557 15.497 1.00 36.32 82 TYR A O 1
ATOM 664 N N . ALA A 1 83 ? -28.179 33.564 17.145 1.00 32.17 83 ALA A N 1
ATOM 665 C CA . ALA A 1 83 ? -29.314 32.867 17.712 1.00 29.82 83 ALA A CA 1
ATOM 666 C C . ALA A 1 83 ? -30.093 33.796 18.617 1.00 34.39 83 ALA A C 1
ATOM 667 O O . ALA A 1 83 ? -29.524 34.548 19.410 1.00 33.52 83 ALA A O 1
ATOM 669 N N . ASN A 1 84 ? -31.410 33.733 18.484 1.00 37.19 84 ASN A N 1
ATOM 670 C CA . ASN A 1 84 ? -32.302 34.539 19.286 1.00 34.96 84 ASN A CA 1
ATOM 671 C C . ASN A 1 84 ? -32.993 33.572 20.231 1.00 32.60 84 ASN A C 1
ATOM 672 O O . ASN A 1 84 ? -33.719 32.683 19.787 1.00 36.05 84 ASN A O 1
ATOM 677 N N . VAL A 1 85 ? -32.751 33.724 21.528 1.00 29.83 85 VAL A N 1
ATOM 678 C CA . VAL A 1 85 ? -33.385 32.850 22.504 1.00 33.37 85 VAL A CA 1
ATOM 679 C C . VAL A 1 85 ? -34.354 33.666 23.332 1.00 36.19 85 VAL A C 1
ATOM 680 O O . VAL A 1 85 ? -34.774 33.241 24.398 1.00 34.14 85 VAL A O 1
ATOM 684 N N . LYS A 1 86 ? -34.706 34.841 22.822 1.00 45.74 86 LYS A N 1
ATOM 685 C CA . LYS A 1 86 ? -35.610 35.749 23.514 1.00 52.86 86 LYS A CA 1
ATOM 686 C C . LYS A 1 86 ? -37.016 35.215 23.801 1.00 57.54 86 LYS A C 1
ATOM 687 O O . LYS A 1 86 ? -37.631 35.602 24.800 1.00 60.44 86 LYS A O 1
ATOM 693 N N . LYS A 1 87 ? -37.541 34.338 22.950 1.00 57.01 87 LYS A N 1
ATOM 694 C CA . LYS A 1 87 ? -38.876 33.823 23.224 1.00 56.54 87 LYS A CA 1
ATOM 695 C C . LYS A 1 87 ? -38.960 32.351 23.612 1.00 57.73 87 LYS A C 1
ATOM 696 O O . LYS A 1 87 ? -38.746 31.999 24.773 1.00 59.00 87 LYS A O 1
ATOM 702 N N . GLY A 1 88 ? -39.270 31.496 22.642 1.00 54.51 88 GLY A N 1
ATOM 703 C CA . GLY A 1 88 ? -39.417 30.083 22.931 1.00 56.00 88 GLY A CA 1
ATOM 704 C C . GLY A 1 88 ? -38.204 29.327 23.437 1.00 57.37 88 GLY A C 1
ATOM 705 O O . GLY A 1 88 ? -37.114 29.890 23.601 1.00 57.61 88 GLY A O 1
ATOM 706 N N . ARG A 1 89 ? -38.418 28.040 23.707 1.00 53.96 89 ARG A N 1
ATOM 707 C CA . ARG A 1 89 ? -37.358 27.150 24.152 1.00 48.60 89 ARG A CA 1
ATOM 708 C C . ARG A 1 89 ? -36.463 26.951 22.924 1.00 46.69 89 ARG A C 1
ATOM 709 O O . ARG A 1 89 ? -35.251 26.730 23.043 1.00 42.39 89 ARG A O 1
ATOM 717 N N . ARG A 1 90 ? -37.077 27.041 21.743 1.00 39.92 90 ARG A N 1
ATOM 718 C CA . ARG A 1 90 ? -36.352 26.901 20.489 1.00 36.03 90 ARG A CA 1
ATOM 719 C C . ARG A 1 90 ? -35.778 28.241 20.036 1.00 36.74 90 ARG A C 1
ATOM 720 O O . AR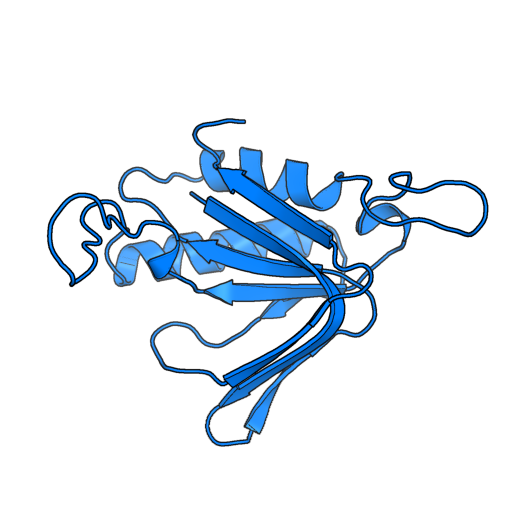G A 1 90 ? -36.475 29.258 20.008 1.00 41.03 90 ARG A O 1
ATOM 728 N N . PRO A 1 91 ? -34.491 28.255 19.666 1.00 34.83 91 PRO A N 1
ATOM 729 C CA . PRO A 1 91 ? -33.825 29.479 19.215 1.00 31.81 91 PRO A CA 1
ATOM 730 C C . PRO A 1 91 ? -34.212 29.901 17.808 1.00 30.43 91 PRO A C 1
ATOM 731 O O . PRO A 1 91 ? -34.493 29.059 16.955 1.00 31.21 91 PRO A O 1
ATOM 735 N N . SER A 1 92 ? -34.207 31.212 17.575 1.00 27.48 92 SER A N 1
ATOM 736 C CA . SER A 1 92 ? -34.536 31.785 16.274 1.00 25.46 92 SER A CA 1
ATOM 737 C C . SER A 1 92 ? -33.255 32.262 15.587 1.00 26.32 92 SER A C 1
ATOM 738 O O . SER A 1 92 ? -32.254 32.511 16.255 1.00 24.56 92 SER A O 1
ATOM 741 N N . PHE A 1 93 ? -33.286 32.403 14.263 1.00 24.87 93 PHE A N 1
ATOM 742 C CA . PHE A 1 93 ? -32.109 32.852 13.522 1.00 27.62 93 PHE A CA 1
ATOM 743 C C . PHE A 1 93 ? -32.447 33.857 12.418 1.00 32.68 93 PHE A C 1
ATOM 744 O O . PHE A 1 93 ? -31.826 33.858 11.350 1.00 26.22 93 PHE A O 1
ATOM 752 N N . GLU A 1 94 ? -33.428 34.713 12.692 1.00 37.11 94 GLU A N 1
ATOM 753 C CA . GLU A 1 94 ? -33.870 35.733 11.745 1.00 38.17 94 GLU A CA 1
ATOM 754 C C . GLU A 1 94 ? -32.699 36.564 11.204 1.00 40.99 94 GLU A C 1
ATOM 755 O O . GLU A 1 94 ? -32.657 36.887 10.024 1.00 34.85 94 GLU A O 1
ATOM 761 N N . GLU A 1 95 ? -31.751 36.907 12.072 1.00 40.06 95 GLU A N 1
ATOM 762 C CA . GLU A 1 95 ? -30.609 37.718 11.664 1.00 38.82 95 GLU A CA 1
ATOM 763 C C . GLU A 1 95 ? -29.523 36.970 10.892 1.00 37.79 95 GLU A C 1
ATOM 764 O O . GLU A 1 95 ? -28.695 37.590 10.224 1.00 33.13 95 GLU A O 1
ATOM 770 N N . ALA A 1 96 ? -29.518 35.643 10.985 1.00 34.27 96 ALA A N 1
ATOM 771 C CA . ALA A 1 96 ? -28.510 34.858 10.283 1.00 36.12 96 ALA A CA 1
ATOM 772 C C . ALA A 1 96 ? -28.707 34.978 8.778 1.00 39.31 96 ALA A C 1
ATOM 773 O O . ALA A 1 96 ? -29.811 34.770 8.265 1.00 38.86 96 ALA A O 1
ATOM 775 N N . GLU A 1 97 ? -27.636 35.325 8.073 1.00 40.66 97 GLU A N 1
ATOM 776 C CA . GLU A 1 97 ? -27.701 35.469 6.626 1.00 40.17 97 GLU A CA 1
ATOM 777 C C . GLU A 1 97 ? -28.103 34.137 6.004 1.00 40.03 97 GLU A C 1
ATOM 778 O O . GLU A 1 97 ? -27.861 33.083 6.589 1.00 39.25 97 GLU A O 1
ATOM 784 N N . GLU A 1 98 ? -28.737 34.194 4.834 1.00 40.45 98 GLU A N 1
ATOM 785 C CA . GLU A 1 98 ? -29.147 32.992 4.118 1.00 39.46 98 GLU A CA 1
ATOM 786 C C . GLU A 1 98 ? -27.862 32.236 3.797 1.00 38.05 98 GLU A C 1
ATOM 787 O O . GLU A 1 98 ? -26.810 32.844 3.617 1.00 36.87 98 GLU A O 1
ATOM 793 N N . PRO A 1 99 ? -27.935 30.901 3.697 1.00 39.32 99 PRO A N 1
ATOM 794 C CA . PRO A 1 99 ? -26.729 30.125 3.400 1.00 37.90 99 PRO A CA 1
ATOM 795 C C . PRO A 1 99 ? -25.914 30.512 2.167 1.00 40.94 99 PRO A C 1
ATOM 796 O O . PRO A 1 99 ? -24.695 30.663 2.253 1.00 45.11 99 PRO A O 1
ATOM 800 N N . LYS A 1 100 ? -26.566 30.688 1.025 1.00 46.13 100 LYS A N 1
ATOM 801 C CA . LYS A 1 100 ? -25.839 31.039 -0.195 1.00 48.93 100 LYS A CA 1
ATOM 802 C C . LYS A 1 100 ? -24.976 32.299 -0.078 1.00 47.74 100 LYS A C 1
ATOM 803 O O . LYS A 1 100 ? -23.792 32.277 -0.421 1.00 45.63 100 LYS A O 1
ATOM 809 N N . ARG A 1 101 ? -25.572 33.389 0.393 1.00 43.33 101 ARG A N 1
ATOM 810 C CA . ARG A 1 101 ? -24.848 34.636 0.552 1.00 46.31 101 ARG A CA 1
ATOM 811 C C . ARG A 1 101 ? -23.806 34.419 1.646 1.00 46.22 101 ARG A C 1
ATOM 812 O O . ARG A 1 101 ? -22.659 34.867 1.544 1.00 48.87 101 ARG A O 1
ATOM 820 N N . ALA A 1 102 ? -24.248 33.730 2.699 1.00 40.09 102 ALA A N 1
ATOM 821 C CA . ALA A 1 102 ? -23.404 33.440 3.850 1.00 40.68 102 ALA A CA 1
ATOM 822 C C . ALA A 1 102 ? -22.107 32.703 3.499 1.00 43.04 102 ALA A C 1
ATOM 823 O O . ALA A 1 102 ? -21.029 33.041 4.009 1.00 41.01 102 ALA A O 1
ATOM 825 N N . LYS A 1 103 ? -22.205 31.684 2.649 1.00 41.50 103 LYS A N 1
ATOM 826 C CA . LYS A 1 103 ? -21.019 30.921 2.247 1.00 43.83 103 LYS A CA 1
ATOM 827 C C . LYS A 1 103 ? -20.092 31.913 1.577 1.00 43.31 103 LYS A C 1
ATOM 828 O O . LYS A 1 103 ? -18.906 31.993 1.871 1.00 39.85 103 LYS A O 1
ATOM 834 N N . GLU A 1 104 ? -20.688 32.687 0.686 1.00 45.50 104 GLU A N 1
ATOM 835 C CA . GLU A 1 104 ? -20.019 33.758 -0.036 1.00 50.94 104 GLU A CA 1
ATOM 836 C C . GLU A 1 104 ? -19.188 34.576 0.976 1.00 51.21 104 GLU A C 1
ATOM 837 O O . GLU A 1 104 ? -17.955 34.462 1.022 1.00 51.67 104 GLU A O 1
ATOM 843 N N . LEU A 1 105 ? -19.853 35.409 1.775 1.00 46.19 105 LEU A N 1
ATOM 844 C CA . LEU A 1 105 ? -19.175 36.237 2.759 1.00 40.40 105 LEU A CA 1
ATOM 845 C C . LEU A 1 105 ? -18.153 35.433 3.574 1.00 41.99 105 LEU A C 1
ATOM 846 O O . LEU A 1 105 ? -17.105 35.949 3.961 1.00 43.36 105 LEU A O 1
ATOM 851 N N . TYR A 1 106 ? -18.476 34.169 3.824 1.00 41.35 106 TYR A N 1
ATOM 852 C CA . TYR A 1 106 ? -17.618 33.250 4.574 1.00 38.50 106 TYR A CA 1
ATOM 853 C C . TYR A 1 106 ? -16.279 33.034 3.877 1.00 36.21 106 TYR A C 1
ATOM 854 O O . TYR A 1 106 ? -15.217 33.162 4.482 1.00 30.91 106 TYR A O 1
ATOM 863 N N . GLU A 1 107 ? -16.347 32.695 2.594 1.00 40.30 107 GLU A N 1
ATOM 864 C CA . GLU A 1 107 ? -15.154 32.451 1.799 1.00 40.69 107 GLU A CA 1
ATOM 865 C C . GLU A 1 107 ? -14.329 33.720 1.647 1.00 40.53 107 GLU A C 1
ATOM 866 O O . GLU A 1 107 ? -13.100 33.677 1.685 1.00 40.25 107 GLU A O 1
ATOM 872 N N . LYS A 1 108 ? -15.001 34.853 1.477 1.00 42.27 108 LYS A N 1
ATOM 873 C CA . LYS A 1 108 ? -14.290 36.113 1.339 1.00 45.12 108 LYS A CA 1
ATOM 874 C C . LYS A 1 108 ? -13.559 36.384 2.652 1.00 46.28 108 LYS A C 1
ATOM 875 O O . LYS A 1 108 ? -12.373 36.722 2.661 1.00 46.54 108 LYS A O 1
ATOM 881 N N . PHE A 1 109 ? -14.268 36.204 3.760 1.00 45.43 109 PHE A N 1
ATOM 882 C CA . PHE A 1 109 ? -13.687 36.408 5.081 1.00 43.03 109 PHE A CA 1
ATOM 883 C C . PHE A 1 109 ? -12.392 35.607 5.256 1.00 42.14 109 PHE A C 1
ATOM 884 O O . PHE A 1 109 ? -11.368 36.141 5.695 1.00 45.59 109 PHE A O 1
ATOM 892 N N . VAL A 1 110 ? -12.444 34.329 4.908 1.00 36.32 110 VAL A N 1
ATOM 893 C CA . VAL A 1 110 ? -11.285 33.465 5.039 1.00 35.36 110 VAL A CA 1
ATOM 894 C C . VAL A 1 110 ? -10.179 33.909 4.103 1.00 40.44 110 VAL A C 1
ATOM 895 O O . VAL A 1 110 ? -8.994 33.809 4.423 1.00 41.93 110 VAL A O 1
ATOM 899 N N . ASP A 1 111 ? -10.574 34.408 2.937 1.00 43.03 111 ASP A N 1
ATOM 900 C CA . ASP A 1 111 ? -9.594 34.884 1.975 1.00 41.63 111 ASP A CA 1
ATOM 901 C C . ASP A 1 111 ? -8.907 36.125 2.562 1.00 43.57 111 ASP A C 1
ATOM 902 O O . ASP A 1 111 ? -7.679 36.188 2.612 1.00 43.50 111 ASP A O 1
ATOM 907 N N . LYS A 1 112 ? -9.688 37.094 3.039 1.00 42.89 112 LYS A N 1
ATOM 908 C CA . LYS A 1 112 ? -9.109 38.313 3.599 1.00 42.82 112 LYS A CA 1
ATOM 909 C C . LYS A 1 112 ? -8.082 37.988 4.671 1.00 43.94 112 LYS A C 1
ATOM 910 O O . LYS A 1 112 ? -6.989 38.555 4.692 1.00 42.13 112 LYS A O 1
ATOM 916 N N . ILE A 1 113 ? -8.435 37.059 5.555 1.00 43.46 113 ILE A N 1
ATOM 917 C CA . ILE A 1 113 ? -7.560 36.685 6.651 1.00 37.90 113 ILE A CA 1
ATOM 918 C C . ILE A 1 113 ? -6.309 35.914 6.225 1.00 36.88 113 ILE A C 1
ATOM 919 O O . ILE A 1 113 ? -5.306 35.931 6.933 1.00 35.93 113 ILE A O 1
ATOM 924 N N . LYS A 1 114 ? -6.346 35.241 5.081 1.00 36.21 114 LYS A N 1
ATOM 925 C CA . LYS A 1 114 ? -5.160 34.508 4.637 1.00 38.40 114 LYS A CA 1
ATOM 926 C C . LYS A 1 114 ? -4.097 35.536 4.255 1.00 36.55 114 LYS A C 1
ATOM 927 O O . LYS A 1 114 ? -2.906 35.230 4.190 1.00 31.93 114 LYS A O 1
ATOM 933 N N . GLU A 1 115 ? -4.542 36.766 4.018 1.00 37.27 115 GLU A N 1
ATOM 934 C CA . GLU A 1 115 ? -3.640 37.850 3.657 1.00 39.34 115 GLU A CA 1
ATOM 935 C C . GLU A 1 115 ? -2.684 38.171 4.798 1.00 38.76 115 GLU A C 1
ATOM 936 O O . GLU A 1 115 ? -1.680 38.852 4.603 1.00 42.21 115 GLU A O 1
ATOM 942 N N . SER A 1 116 ? -3.008 37.687 5.992 1.00 40.06 116 SER A N 1
ATOM 943 C CA . SER A 1 116 ? -2.165 37.906 7.161 1.00 36.34 116 SER A CA 1
ATOM 944 C C . SER A 1 116 ? -0.847 37.188 6.901 1.00 36.35 116 SER A C 1
ATOM 945 O O . SER A 1 116 ? 0.176 37.492 7.519 1.00 38.82 116 SER A O 1
ATOM 948 N N . GLY A 1 117 ? -0.887 36.226 5.984 1.00 33.44 117 GLY A N 1
ATOM 949 C CA . GLY A 1 117 ? 0.297 35.459 5.668 1.00 27.20 117 GLY A CA 1
ATOM 950 C C . GLY A 1 117 ? 0.425 34.264 6.587 1.00 30.56 117 GLY A C 1
ATOM 951 O O . GLY A 1 117 ? 1.311 33.431 6.393 1.00 36.48 117 GLY A O 1
ATOM 952 N N . LEU A 1 118 ? -0.458 34.171 7.583 1.00 31.27 118 LEU A N 1
ATOM 953 C CA . LEU A 1 118 ? -0.425 33.058 8.537 1.00 28.12 118 LEU A CA 1
ATOM 954 C C . LEU A 1 118 ? -1.018 31.775 7.947 1.00 28.26 118 LEU A C 1
ATOM 955 O O . LEU A 1 118 ? -1.581 31.793 6.840 1.00 17.50 118 LEU A O 1
ATOM 960 N N . LYS A 1 119 ? -0.875 30.661 8.670 1.00 22.11 119 LYS A N 1
ATOM 961 C CA . LYS A 1 119 ? -1.432 29.387 8.204 1.00 28.88 119 LYS A CA 1
ATOM 962 C C . LYS A 1 119 ? -2.881 29.400 8.628 1.00 30.99 119 LYS A C 1
ATOM 963 O O . LYS A 1 119 ? -3.174 29.470 9.817 1.00 32.71 119 LYS A O 1
ATOM 969 N N . VAL A 1 120 ? -3.793 29.340 7.667 1.00 34.69 120 VAL A N 1
ATOM 970 C CA . VAL A 1 120 ? -5.206 29.366 8.008 1.00 38.70 120 VAL A CA 1
ATOM 971 C C . VAL A 1 120 ? -5.965 28.175 7.463 1.00 32.73 120 VAL A C 1
ATOM 972 O O . VAL A 1 120 ? -6.151 28.040 6.256 1.00 38.40 120 VAL A O 1
ATOM 976 N N . GLU A 1 121 ? -6.388 27.305 8.373 1.00 38.13 121 GLU A N 1
ATOM 977 C CA . GLU A 1 121 ? -7.170 26.122 8.026 1.00 40.82 121 GLU A CA 1
ATOM 978 C C . GLU A 1 121 ? -8.643 26.528 8.093 1.00 39.13 121 GLU A C 1
ATOM 979 O O . GLU A 1 121 ? -8.968 27.648 8.486 1.00 35.45 121 GLU A O 1
ATOM 985 N N . THR A 1 122 ? -9.530 25.620 7.710 1.00 37.92 122 THR A N 1
ATOM 986 C CA . THR A 1 122 ? -10.956 25.901 7.751 1.00 37.92 122 THR A CA 1
ATOM 987 C C . THR A 1 122 ? -11.710 24.616 7.944 1.00 36.91 122 THR A C 1
ATOM 988 O O . THR A 1 122 ? -11.137 23.527 7.908 1.00 37.72 122 THR A O 1
ATOM 992 N N . GLY A 1 123 ? -13.010 24.761 8.147 1.00 38.58 123 GLY A N 1
ATOM 993 C CA . GLY A 1 123 ? -13.866 23.613 8.313 1.00 36.46 123 GLY A CA 1
ATOM 994 C C . GLY A 1 123 ? -14.629 23.534 7.017 1.00 37.94 123 GLY A C 1
ATOM 995 O O . GLY A 1 123 ? -14.275 24.200 6.037 1.00 38.62 123 GLY A O 1
ATOM 996 N N . ILE A 1 124 ? -15.678 22.727 7.000 1.00 36.82 124 ILE A N 1
ATOM 997 C CA . ILE A 1 124 ? -16.480 22.591 5.804 1.00 36.49 124 ILE A CA 1
ATOM 998 C C . ILE A 1 124 ? -17.746 23.423 5.999 1.00 38.64 124 ILE A C 1
ATOM 999 O O . ILE A 1 124 ? -18.283 23.497 7.102 1.00 42.01 124 ILE A O 1
ATOM 1004 N N . PHE A 1 125 ? -18.208 24.072 4.940 1.00 35.26 125 PHE A N 1
ATOM 1005 C CA . PHE A 1 125 ? -19.400 24.901 5.033 1.00 35.60 125 PHE A CA 1
ATOM 1006 C C . PHE A 1 125 ? -20.622 24.144 4.549 1.00 37.02 125 PHE A C 1
ATOM 1007 O O . PHE A 1 125 ? -20.526 23.354 3.617 1.00 42.18 125 PHE A O 1
ATOM 1015 N N . GLY A 1 126 ? -21.767 24.385 5.185 1.00 36.21 126 GLY A N 1
ATOM 1016 C CA . GLY A 1 126 ? -23.003 23.738 4.765 1.00 33.41 126 GLY A CA 1
ATOM 1017 C C . GLY A 1 126 ? -23.409 22.412 5.390 1.00 33.40 126 GLY A C 1
ATOM 1018 O O . GLY A 1 126 ? -24.566 22.007 5.257 1.00 31.12 126 GLY A O 1
ATOM 1019 N N . ALA A 1 127 ? -22.484 21.728 6.061 1.00 31.58 127 ALA A N 1
ATOM 1020 C CA . ALA A 1 127 ? -22.801 20.444 6.679 1.00 32.22 127 ALA A CA 1
ATOM 1021 C C . ALA A 1 127 ? -22.245 20.342 8.093 1.00 35.50 127 ALA A C 1
ATOM 1022 O O . ALA A 1 127 ? -21.529 21.230 8.551 1.00 37.11 127 ALA A O 1
ATOM 1024 N N . MET A 1 128 ? -22.567 19.249 8.780 1.00 37.60 128 MET A N 1
ATOM 1025 C CA . MET A 1 128 ? -22.117 19.051 10.153 1.00 37.41 128 MET A CA 1
ATOM 1026 C C . MET A 1 128 ? -20.667 18.616 10.325 1.00 35.94 128 MET A C 1
ATOM 1027 O O . MET A 1 128 ? -20.124 17.865 9.518 1.00 36.05 128 MET A O 1
ATOM 1032 N N . MET A 1 129 ? -20.060 19.089 11.411 1.00 32.47 129 MET A N 1
ATOM 1033 C CA . MET A 1 129 ? -18.672 18.796 11.723 1.00 29.98 129 MET A CA 1
ATOM 1034 C C . MET A 1 129 ? -18.513 18.508 13.205 1.00 29.54 129 MET A C 1
ATOM 1035 O O . MET A 1 129 ? -19.381 18.851 14.009 1.00 32.47 129 MET A O 1
ATOM 1040 N N . ASP A 1 130 ? -17.396 17.877 13.556 1.00 29.88 130 ASP A N 1
ATOM 1041 C CA . ASP A 1 130 ? -17.065 17.582 14.950 1.00 36.24 130 ASP A CA 1
ATOM 1042 C C . ASP A 1 130 ? -15.843 18.450 15.203 1.00 39.10 130 ASP A C 1
ATOM 1043 O O . ASP A 1 130 ? -14.733 18.094 14.815 1.00 43.98 130 ASP A O 1
ATOM 1048 N N . VAL A 1 131 ? -16.049 19.599 15.837 1.00 41.52 131 VAL A N 1
ATOM 1049 C CA . VAL A 1 131 ? -14.968 20.545 16.099 1.00 36.27 131 VAL A CA 1
ATOM 1050 C C . VAL A 1 131 ? -14.206 20.289 17.398 1.00 35.76 131 VAL A C 1
ATOM 1051 O O . VAL A 1 131 ? -14.767 20.387 18.488 1.00 39.73 131 VAL A O 1
ATOM 1055 N N . PHE A 1 132 ? -12.920 19.980 17.276 1.00 33.78 132 PHE A N 1
ATOM 1056 C CA . PHE A 1 132 ? -12.081 19.710 18.438 1.00 31.07 132 PHE A CA 1
ATOM 1057 C C . PHE A 1 132 ? -11.300 20.935 18.877 1.00 30.43 132 PHE A C 1
ATOM 1058 O O . PHE A 1 132 ? -10.476 21.465 18.133 1.00 27.35 132 PHE A O 1
ATOM 1066 N N . ILE A 1 133 ? -11.566 21.378 20.101 1.00 30.36 133 ILE A N 1
ATOM 1067 C CA . ILE A 1 133 ? -10.924 22.568 20.632 1.00 30.80 133 ILE A CA 1
ATOM 1068 C C . ILE A 1 133 ? -10.262 22.370 21.974 1.00 33.54 133 ILE A C 1
ATOM 1069 O O . ILE A 1 133 ? -10.866 21.860 22.913 1.00 36.29 133 ILE A O 1
ATOM 1074 N N . GLU A 1 134 ? -9.012 22.800 22.048 1.00 36.87 134 GLU A N 1
ATOM 1075 C CA . GLU A 1 134 ? -8.235 22.726 23.261 1.00 36.39 134 GLU A CA 1
ATOM 1076 C C . GLU A 1 134 ? -7.948 24.181 23.616 1.00 36.58 134 GLU A C 1
ATOM 1077 O O . GLU A 1 134 ? -6.940 24.761 23.204 1.00 35.78 134 GLU A O 1
ATOM 1083 N N . ASN A 1 135 ? -8.874 24.765 24.366 1.00 36.02 135 ASN A N 1
ATOM 1084 C CA . ASN A 1 135 ? -8.798 26.154 24.779 1.00 36.88 135 ASN A CA 1
ATOM 1085 C C . ASN A 1 135 ? -7.854 26.330 25.968 1.00 38.85 135 ASN A C 1
ATOM 1086 O O . ASN A 1 135 ? -8.151 25.914 27.091 1.00 40.01 135 ASN A O 1
ATOM 1091 N N . TRP A 1 136 ? -6.713 26.954 25.697 1.00 40.14 136 TRP A N 1
ATOM 1092 C CA . TRP A 1 136 ? -5.684 27.208 26.694 1.00 43.08 136 TRP A CA 1
ATOM 1093 C C . TRP A 1 136 ? -6.005 28.463 27.499 1.00 43.34 136 TRP A C 1
ATOM 1094 O O . TRP A 1 136 ? -6.066 29.570 26.952 1.00 46.00 136 TRP A O 1
ATOM 1105 N N . GLY A 1 137 ? -6.219 28.286 28.800 1.00 38.91 137 GLY A N 1
ATOM 1106 C CA . GLY A 1 137 ? -6.525 29.422 29.649 1.00 34.19 137 GLY A CA 1
ATOM 1107 C C . GLY A 1 137 ? -7.682 29.134 30.576 1.00 31.39 137 GLY A C 1
ATOM 1108 O O . GLY A 1 137 ? -7.483 29.005 31.782 1.00 34.33 137 GLY A O 1
ATOM 1109 N N . PRO A 1 138 ? -8.915 29.050 30.045 1.00 28.77 138 PRO A N 1
ATOM 1110 C CA . PRO A 1 138 ? -9.226 29.223 28.622 1.00 27.14 138 PRO A CA 1
ATOM 1111 C C . PRO A 1 138 ? -9.424 30.705 28.295 1.00 28.49 138 PRO A C 1
ATOM 1112 O O . PRO A 1 138 ? -9.701 31.512 29.185 1.00 29.77 138 PRO A O 1
ATOM 1116 N N . VAL A 1 139 ? -9.278 31.064 27.024 1.00 27.57 139 VAL A N 1
ATOM 1117 C CA . VAL A 1 139 ? -9.454 32.453 26.601 1.00 24.52 139 VAL A CA 1
ATOM 1118 C C . VAL A 1 139 ? -10.435 32.508 25.448 1.00 23.98 139 VAL A C 1
ATOM 1119 O O . VAL A 1 139 ? -10.169 31.987 24.363 1.00 21.84 139 VAL A O 1
ATOM 1123 N N . THR A 1 140 ? -11.562 33.160 25.684 1.00 23.52 140 THR A N 1
ATOM 1124 C CA . THR A 1 140 ? -12.596 33.266 24.670 1.00 23.09 140 THR A CA 1
ATOM 1125 C C . THR A 1 140 ? -13.052 34.703 24.524 1.00 20.79 140 THR A C 1
ATOM 1126 O O . THR A 1 140 ? -13.356 35.366 25.516 1.00 21.52 140 THR A O 1
ATOM 1130 N N . ILE A 1 141 ? -13.101 35.183 23.290 1.00 21.22 141 ILE A N 1
ATOM 1131 C CA . ILE A 1 141 ? -13.510 36.563 23.048 1.00 25.57 141 ILE A CA 1
ATOM 1132 C C . ILE A 1 141 ? -14.640 36.617 22.025 1.00 25.53 141 ILE A C 1
ATOM 1133 O O . ILE A 1 141 ? -14.661 35.829 21.071 1.00 26.03 141 ILE A O 1
ATOM 1138 N N . ILE A 1 142 ? -15.574 37.542 22.214 1.00 23.61 142 ILE A N 1
ATOM 1139 C CA . ILE A 1 142 ? -16.676 37.687 21.270 1.00 21.04 142 ILE A CA 1
ATOM 1140 C C . ILE A 1 142 ? -16.470 39.011 20.554 1.00 23.39 142 ILE A C 1
ATOM 1141 O O . ILE A 1 142 ? -16.009 39.966 21.174 1.00 27.04 142 ILE A O 1
ATOM 1146 N N . ILE A 1 143 ? -16.799 39.069 19.264 1.00 20.67 143 ILE A N 1
ATOM 1147 C CA . ILE A 1 143 ? -16.645 40.300 18.496 1.00 23.36 143 ILE A CA 1
ATOM 1148 C C . ILE A 1 143 ? -17.683 40.380 17.373 1.00 31.34 143 ILE A C 1
ATOM 1149 O O . ILE A 1 143 ? -17.856 39.426 16.602 1.00 29.11 143 ILE A O 1
ATOM 1154 N N . ASP A 1 144 ? -18.375 41.517 17.296 1.00 35.30 144 ASP A N 1
ATOM 1155 C CA . ASP A 1 144 ? -19.357 41.774 16.241 1.00 39.79 144 ASP A CA 1
ATOM 1156 C C . ASP A 1 144 ? -18.770 42.878 15.389 1.00 40.85 144 ASP A C 1
ATOM 1157 O O . ASP A 1 144 ? -18.046 43.734 15.899 1.00 41.20 144 ASP A O 1
ATOM 1162 N N . SER A 1 145 ? -19.084 42.867 14.102 1.00 41.00 145 SER A N 1
ATOM 1163 C CA . SER A 1 145 ? -18.571 43.896 13.216 1.00 41.40 145 SER A CA 1
ATOM 1164 C C . SER A 1 145 ? -19.440 45.136 13.324 1.00 39.30 145 SER A C 1
ATOM 1165 O O . SER A 1 145 ? -19.021 46.238 13.017 1.00 41.51 145 SER A O 1
ATOM 1168 N N . ARG A 1 146 ? -20.665 44.947 13.770 1.00 44.33 146 ARG A N 1
ATOM 1169 C CA . ARG A 1 146 ? -21.568 46.067 13.912 1.00 47.66 146 ARG A CA 1
ATOM 1170 C C . ARG A 1 146 ? -21.197 46.832 15.178 1.00 46.51 146 ARG A C 1
ATOM 1171 O O . ARG A 1 146 ? -21.806 47.851 15.513 1.00 49.33 146 ARG A O 1
ATOM 1179 N N . GLU A 1 147 ? -20.137 46.348 15.824 1.00 49.54 147 GLU A N 1
ATOM 1180 C CA . GLU A 1 147 ? -19.642 46.948 17.057 1.00 52.16 147 GLU A CA 1
ATOM 1181 C C . GLU A 1 147 ? -18.151 47.267 17.003 1.00 53.84 147 GLU A C 1
ATOM 1182 O O . GLU A 1 147 ? -17.498 47.357 18.032 1.00 52.48 147 GLU A O 1
ATOM 1188 N N . ILE A 1 148 ? -17.580 47.442 15.839 1.00 52.75 148 ILE A N 1
ATOM 1189 C CA . ILE A 1 148 ? -16.155 47.739 15.813 1.00 53.88 148 ILE A CA 1
ATOM 1190 C C . ILE A 1 148 ? -15.715 48.684 14.736 1.00 58.61 148 ILE A C 1
ATOM 1191 O O . ILE A 1 148 ? -14.480 48.808 14.530 1.00 59.49 148 ILE A O 1
#

Solvent-accessible surface area: 8345 Å² total; per-residue (Å²): 0,66,0,27,0,30,4,0,100,89,0,62,0,37,19,142,57,115,87,46,6,37,1,86,78,0,1,0,0,29,4,0,10,55,108,52,2,63,101,112,10,4,83,64,0,8,78,107,0,19,77,43,146,2,2,42,48,151,208,26,144,124,62,70,5,0,59,76,45,165,4,34,0,0,0,3,23,49,110,54,31,4,44,32,109,182,128,43,255,193,50,20,54,87,61,10,26,81,95,169,83,10,85,85,2,15,83,80,0,9,91,65,0,93,132,31,68,29,102,14,49,37,6,70,46,74,65,179,45,89,48,74,59,92,41,75,59,101,18,60,47,108,31,23,0,112,140,74

Secondary structure (DSSP, 8-state):
-EEEEEEEEEEEEEETTEEEEEESSEEEEEEE-BTT--HHHHHHHHHHHHH---B--SS-SS-B-TTTTT-EEEEEE-GGGG-B-SSSSS-B-TTBPPHHHHHHHHHHHHHHHHTT-S-EEE--SSS--EEEEEEEEEEEEEEEGGG-

Nearest PDB structures (foldseek):
  2dbo-assembly1_A-2  TM=1.007E+00  e=7.742E-34  Aquifex aeolicus VF5
  1j7g-assembly1_A-2  TM=9.770E-01  e=6.366E-21  Haemophilus influenzae Rd KW20
  1jke-assembly1_A  TM=9.712E-01  e=5.035E-18  Escherichia coli
  3lmu-assembly4_H  TM=9.607E-01  e=1.561E-16  Plasmodium falciparum 3D7
  5j61-assembly3_E  TM=9.443E-01  e=1.895E-16  Plasmodium falciparum 3D7